Protein AF-M1I2N5-F1 (afdb_monomer)

Solvent-accessible surface area (backbone atoms only — not comparable to full-atom values): 7938 Å² total; per-residue (Å²): 104,72,66,59,56,51,44,43,47,52,29,46,52,49,28,47,51,41,26,49,51,34,61,78,55,46,46,61,54,45,51,52,38,50,51,53,49,51,51,55,50,51,60,46,66,71,42,84,50,67,74,59,27,55,54,50,44,65,69,42,43,66,59,48,51,49,41,52,48,50,43,51,50,52,54,49,48,53,52,48,50,50,52,52,46,50,53,52,50,51,52,49,50,70,75,70,44,80,68,66,53,43,69,45,98,60,85,48,101,79,37,47,75,57,93,88,37,29,24,29,49,46,65,58,54,36,55,53,40,34,58,73,33,40,66,65,37,64,65,67,85,76,87,127

Mean predicted aligned error: 6.95 Å

Radius of gyration: 23.07 Å; Cα contacts (8 Å, |Δi|>4): 128; chains: 1; bounding box: 49×26×64 Å

Nearest PDB structures (foldseek):
  4s0f-assembly1_A  TM=5.162E-01  e=7.042E-01  Acetivibrio thermocellus ATCC 27405
  7zdl-assembly1_D  TM=3.553E-01  e=4.363E+00  Escherichia coli K-12

pLDDT: mean 86.85, std 8.24, range [39.12, 95.19]

Sequence (144 aa):
MITIFYIIGISFVLNMIVYLAYRFYLQSRMKSTIEYIKKYEQRISSISSPKRRSKAMKSVSKELNVYESKLRGYMFLQSMLMMATYIVGLFLILYLIVPPYVYFPYESPLTAAVGGKPAISTLIVYIVSFLVFTPLSLRRPKLI

Foldseek 3Di:
DVLLVVLLVLLQVLLVVLLVCCVPPLVVLLVVLVVVLVVLVVVLVPDPDPVVSVVSCVVCVVVNVVSVVSNVVSLVVLVVSLVVSLVVSLVCLVPPDPPQKDFDPDDDPQFDQDVNTTIHGSNVSNVVSNVVSNCSNNPDPPPD

Organism: NCBI:txid1028566

Structure (mmCIF, N/CA/C/O backbone):
data_AF-M1I2N5-F1
#
_entry.id   AF-M1I2N5-F1
#
loop_
_atom_site.group_PDB
_atom_site.id
_atom_site.type_symbol
_atom_site.label_atom_id
_atom_site.label_alt_id
_atom_site.label_comp_id
_atom_site.label_asym_id
_atom_site.label_entity_id
_atom_site.label_seq_id
_atom_site.pdbx_PDB_ins_code
_atom_site.Cartn_x
_atom_site.Cartn_y
_atom_site.Cartn_z
_atom_site.occupancy
_atom_site.B_iso_or_equiv
_atom_site.auth_seq_id
_atom_site.auth_comp_id
_atom_site.auth_asym_id
_atom_site.auth_atom_id
_atom_site.pdbx_PDB_model_num
ATOM 1 N N . MET A 1 1 ? 12.215 2.961 -24.872 1.00 59.94 1 MET A N 1
ATOM 2 C CA . MET A 1 1 ? 10.947 3.597 -24.442 1.00 59.94 1 MET A CA 1
ATOM 3 C C . MET A 1 1 ? 9.924 2.589 -23.931 1.00 59.94 1 MET A C 1
ATOM 5 O O . MET A 1 1 ? 9.418 2.809 -22.842 1.00 59.94 1 MET A O 1
ATOM 9 N N . ILE A 1 2 ? 9.652 1.479 -24.634 1.00 78.25 2 ILE A N 1
ATOM 10 C CA . ILE A 1 2 ? 8.642 0.476 -24.219 1.00 78.25 2 ILE A CA 1
ATOM 11 C C . ILE A 1 2 ? 8.903 -0.070 -22.795 1.00 78.25 2 ILE A C 1
ATOM 13 O O . ILE A 1 2 ? 7.975 -0.220 -22.009 1.00 78.25 2 ILE A O 1
ATOM 17 N N . THR A 1 3 ? 10.171 -0.244 -22.406 1.00 83.12 3 THR A N 1
ATOM 18 C CA . THR A 1 3 ? 10.577 -0.707 -21.067 1.00 83.12 3 THR A CA 1
ATOM 19 C C . THR A 1 3 ? 10.050 0.151 -19.914 1.00 83.12 3 THR A C 1
ATOM 21 O O . THR A 1 3 ? 9.631 -0.403 -18.906 1.00 83.12 3 THR A O 1
ATOM 24 N N . ILE A 1 4 ? 9.997 1.484 -20.054 1.00 85.44 4 ILE A N 1
ATOM 25 C CA . ILE A 1 4 ? 9.436 2.363 -19.009 1.00 85.44 4 ILE A CA 1
ATOM 26 C C . ILE A 1 4 ? 7.962 2.028 -18.767 1.00 85.44 4 ILE A C 1
ATOM 28 O O . ILE A 1 4 ? 7.540 1.919 -17.618 1.00 85.44 4 ILE A O 1
ATOM 32 N N . PHE A 1 5 ? 7.189 1.808 -19.833 1.00 88.62 5 PHE A N 1
ATOM 33 C CA . PHE A 1 5 ? 5.777 1.456 -19.712 1.00 88.62 5 PHE A CA 1
ATOM 34 C C . PHE A 1 5 ? 5.573 0.089 -19.054 1.00 88.62 5 PHE A C 1
ATOM 36 O O . PHE A 1 5 ? 4.637 -0.054 -18.272 1.00 88.62 5 PHE A O 1
ATOM 43 N N . TYR A 1 6 ? 6.465 -0.881 -19.282 1.00 89.56 6 TYR A N 1
ATOM 44 C CA . TYR A 1 6 ? 6.423 -2.153 -18.552 1.00 89.56 6 TYR A CA 1
ATOM 45 C C . TYR A 1 6 ? 6.656 -1.968 -17.052 1.00 89.56 6 TYR A C 1
ATOM 47 O O . TYR A 1 6 ? 5.897 -2.513 -16.255 1.00 89.56 6 TYR A O 1
ATOM 55 N N . ILE A 1 7 ? 7.646 -1.161 -16.658 1.00 90.69 7 ILE A N 1
ATOM 56 C CA . ILE A 1 7 ? 7.927 -0.877 -15.240 1.00 90.69 7 ILE A CA 1
ATOM 57 C C . ILE A 1 7 ? 6.719 -0.208 -14.579 1.00 90.69 7 ILE A C 1
ATOM 59 O O . ILE A 1 7 ? 6.261 -0.647 -13.525 1.00 90.69 7 ILE A O 1
ATOM 63 N N . ILE A 1 8 ? 6.164 0.819 -15.229 1.00 91.94 8 ILE A N 1
ATOM 64 C CA . ILE A 1 8 ? 4.967 1.525 -14.757 1.00 91.94 8 ILE A CA 1
ATOM 65 C C . ILE A 1 8 ? 3.781 0.558 -14.649 1.00 91.94 8 ILE A C 1
ATOM 67 O O . ILE A 1 8 ? 3.066 0.578 -13.648 1.00 91.94 8 ILE A O 1
ATOM 71 N N . GLY A 1 9 ? 3.591 -0.308 -15.647 1.00 92.44 9 GLY A N 1
ATOM 72 C CA . GLY A 1 9 ? 2.534 -1.316 -15.666 1.00 92.44 9 GLY A CA 1
ATOM 73 C C . GLY A 1 9 ? 2.657 -2.323 -14.523 1.00 92.44 9 GLY A C 1
ATOM 74 O O . GLY A 1 9 ? 1.672 -2.575 -13.833 1.00 92.44 9 GLY A O 1
ATOM 75 N N . ILE A 1 10 ? 3.860 -2.843 -14.261 1.00 92.00 10 ILE A N 1
ATOM 76 C CA . ILE A 1 10 ? 4.127 -3.744 -13.129 1.00 92.00 10 ILE A CA 1
ATOM 77 C C . ILE A 1 10 ? 3.793 -3.044 -11.808 1.00 92.00 10 ILE A C 1
ATOM 79 O O . ILE A 1 10 ? 3.038 -3.586 -10.998 1.00 92.00 10 ILE A O 1
ATOM 83 N N . SER A 1 11 ? 4.288 -1.819 -11.610 1.00 93.75 11 SER A N 1
ATOM 84 C CA . SER A 1 11 ? 4.000 -1.022 -10.412 1.00 93.75 11 SER A CA 1
ATOM 85 C C . SER A 1 11 ? 2.501 -0.791 -10.217 1.00 93.75 11 SER A C 1
ATOM 87 O O . SER A 1 11 ? 1.998 -0.936 -9.100 1.00 93.75 11 SER A O 1
ATOM 89 N N . PHE A 1 12 ? 1.774 -0.472 -11.292 1.00 94.31 12 PHE A N 1
ATOM 90 C CA . PHE A 1 12 ? 0.323 -0.305 -11.260 1.00 94.31 12 PHE A CA 1
ATOM 91 C C . PHE A 1 12 ? -0.390 -1.603 -10.868 1.00 94.31 12 PHE A C 1
ATOM 93 O O . PHE A 1 12 ? -1.208 -1.592 -9.950 1.00 94.31 12 PHE A O 1
ATOM 100 N N . VAL A 1 13 ? -0.067 -2.724 -11.519 1.00 94.50 13 VAL A N 1
ATOM 101 C CA . VAL A 1 13 ? -0.713 -4.021 -11.265 1.00 94.50 13 VAL A CA 1
ATOM 102 C C . VAL A 1 13 ? -0.474 -4.488 -9.830 1.00 94.50 13 VAL A C 1
ATOM 104 O O . VAL A 1 13 ? -1.419 -4.910 -9.166 1.00 94.50 13 VAL A O 1
ATOM 107 N N . LEU A 1 14 ? 0.750 -4.364 -9.313 1.00 93.88 14 LEU A N 1
ATOM 108 C CA . LEU A 1 14 ? 1.066 -4.746 -7.932 1.00 93.88 14 LEU A CA 1
ATOM 109 C C . LEU A 1 14 ? 0.280 -3.910 -6.917 1.00 93.88 14 LEU A C 1
ATOM 111 O O . LEU A 1 14 ? -0.332 -4.463 -6.002 1.00 93.88 14 LEU A O 1
ATOM 115 N N . ASN A 1 15 ? 0.220 -2.591 -7.114 1.00 93.25 15 ASN A N 1
ATOM 116 C CA . ASN A 1 15 ? -0.596 -1.715 -6.273 1.00 93.25 15 ASN A CA 1
ATOM 117 C C . ASN A 1 15 ? -2.095 -2.036 -6.401 1.00 93.25 15 ASN A C 1
ATOM 119 O O . ASN A 1 15 ? -2.823 -2.065 -5.408 1.00 93.25 15 ASN A O 1
ATOM 123 N N . MET A 1 16 ? -2.565 -2.358 -7.607 1.00 92.75 16 MET A N 1
ATOM 124 C CA . MET A 1 16 ? -3.945 -2.779 -7.832 1.00 92.75 16 MET A CA 1
ATOM 125 C C . MET A 1 16 ? -4.275 -4.063 -7.065 1.00 92.75 16 MET A C 1
ATOM 127 O O . MET A 1 16 ? -5.326 -4.126 -6.432 1.00 92.75 16 MET A O 1
ATOM 131 N N . ILE A 1 17 ? -3.384 -5.056 -7.044 1.00 92.50 17 ILE A N 1
ATOM 132 C CA . ILE A 1 17 ? -3.574 -6.291 -6.266 1.00 92.50 17 ILE A CA 1
ATOM 133 C C . ILE A 1 17 ? -3.738 -5.971 -4.776 1.00 92.50 17 ILE A C 1
ATOM 135 O O . ILE A 1 17 ? -4.674 -6.465 -4.142 1.00 92.50 17 ILE A O 1
ATOM 139 N N . VAL A 1 18 ? -2.889 -5.101 -4.219 1.00 93.19 18 VAL A N 1
ATOM 140 C CA . VAL A 1 18 ? -3.021 -4.690 -2.812 1.00 93.19 18 VAL A CA 1
ATOM 141 C C . VAL A 1 18 ? -4.326 -3.936 -2.573 1.00 93.19 18 VAL A C 1
ATOM 143 O O . VAL A 1 18 ? -5.012 -4.187 -1.580 1.00 93.19 18 VAL A O 1
ATOM 146 N N . TYR A 1 19 ? -4.719 -3.055 -3.492 1.00 92.25 19 TYR A N 1
ATOM 147 C CA . TYR A 1 19 ? -6.004 -2.367 -3.420 1.00 92.25 19 TYR A CA 1
ATOM 148 C C . TYR A 1 19 ? -7.190 -3.343 -3.428 1.00 92.25 19 TYR A C 1
ATOM 150 O O . TYR A 1 19 ? -8.130 -3.166 -2.650 1.00 92.25 19 TYR A O 1
ATOM 158 N N . LEU A 1 20 ? -7.161 -4.388 -4.259 1.00 91.69 20 LEU A N 1
ATOM 159 C CA . LEU A 1 20 ? -8.210 -5.411 -4.284 1.00 91.69 20 LEU A CA 1
ATOM 160 C C . LEU A 1 20 ? -8.245 -6.203 -2.971 1.00 91.69 20 LEU A C 1
ATOM 162 O O . LEU A 1 20 ? -9.325 -6.384 -2.404 1.00 91.69 20 LEU A O 1
ATOM 166 N N . ALA A 1 21 ? -7.084 -6.596 -2.437 1.00 90.19 21 ALA A N 1
ATOM 167 C CA . ALA A 1 21 ? -6.991 -7.238 -1.125 1.00 90.19 21 ALA A CA 1
ATOM 168 C C . ALA A 1 21 ? -7.571 -6.340 -0.018 1.00 90.19 21 ALA A C 1
ATOM 170 O O . ALA A 1 21 ? -8.341 -6.796 0.834 1.00 90.19 21 ALA A O 1
ATOM 171 N N . TYR A 1 22 ? -7.282 -5.038 -0.069 1.00 91.00 22 TYR A N 1
ATOM 172 C CA . TYR A 1 22 ? -7.901 -4.068 0.822 1.00 91.00 22 TYR A CA 1
ATOM 173 C C . TYR A 1 22 ? -9.424 -4.032 0.651 1.00 91.00 22 TYR A C 1
ATOM 175 O O . TYR A 1 22 ? -10.152 -4.190 1.631 1.00 91.00 22 TYR A O 1
ATOM 183 N N . ARG A 1 23 ? -9.918 -3.857 -0.578 1.00 89.44 23 ARG A N 1
ATOM 184 C CA . ARG A 1 23 ? -11.344 -3.659 -0.871 1.00 89.44 23 ARG A CA 1
ATOM 185 C C . ARG A 1 23 ? -12.199 -4.858 -0.471 1.00 89.44 23 ARG A C 1
ATOM 187 O O . ARG A 1 23 ? -13.264 -4.671 0.114 1.00 89.44 23 ARG A O 1
ATOM 194 N N . PHE A 1 24 ? -11.747 -6.070 -0.776 1.00 90.81 24 PHE A N 1
ATOM 195 C CA . PHE A 1 24 ? -12.545 -7.274 -0.547 1.00 90.81 24 PHE A CA 1
ATOM 196 C C . PHE A 1 24 ? -12.414 -7.836 0.869 1.00 90.81 24 PHE A C 1
ATOM 198 O O . PHE A 1 24 ? -13.368 -8.425 1.370 1.00 90.81 24 PHE A O 1
ATOM 205 N N . TYR A 1 25 ? -11.274 -7.636 1.539 1.00 89.94 25 TYR A N 1
ATOM 206 C CA . TYR A 1 25 ? -11.021 -8.254 2.843 1.00 89.94 25 TYR A CA 1
ATOM 207 C C . TYR A 1 25 ? -10.901 -7.242 3.988 1.00 89.94 25 TYR A C 1
ATOM 209 O O . TYR A 1 25 ? -11.622 -7.336 4.986 1.00 89.94 25 TYR A O 1
ATOM 217 N N . LEU A 1 26 ? -10.007 -6.259 3.866 1.00 89.81 26 LEU A N 1
ATOM 218 C CA . LEU A 1 26 ? -9.682 -5.353 4.975 1.00 89.81 26 LEU A CA 1
ATOM 219 C C . LEU A 1 26 ? -10.750 -4.282 5.196 1.00 89.81 26 LEU A C 1
ATOM 221 O O . LEU A 1 26 ? -11.087 -3.984 6.340 1.00 89.81 26 LEU A O 1
ATOM 225 N N . GLN A 1 27 ? -11.313 -3.724 4.125 1.00 90.25 27 GLN A N 1
ATOM 226 C CA . GLN A 1 27 ? -12.197 -2.563 4.185 1.00 90.25 27 GLN A CA 1
ATOM 227 C C . GLN A 1 27 ? -13.418 -2.813 5.079 1.00 90.25 27 GLN A C 1
ATOM 229 O O . GLN A 1 27 ? -13.699 -2.012 5.972 1.00 90.25 27 GLN A O 1
ATOM 234 N N . SER A 1 28 ? -14.122 -3.929 4.868 1.00 88.88 28 SER A N 1
ATOM 235 C CA . SER A 1 28 ? -15.309 -4.288 5.658 1.00 88.88 28 SER A CA 1
ATOM 236 C C . SER A 1 28 ? -14.963 -4.485 7.140 1.00 88.88 28 SER A C 1
ATOM 238 O O . SER A 1 28 ? -15.605 -3.915 8.025 1.00 88.88 28 SER A O 1
ATOM 240 N N . ARG A 1 29 ? -13.871 -5.208 7.420 1.00 90.50 29 ARG A N 1
ATOM 241 C CA . ARG A 1 29 ? -13.421 -5.516 8.786 1.00 90.50 29 ARG A CA 1
ATOM 242 C C . ARG A 1 29 ? -12.961 -4.276 9.546 1.00 90.50 29 ARG A C 1
ATOM 244 O O . ARG A 1 29 ? -13.328 -4.094 10.707 1.00 90.50 29 ARG A O 1
ATOM 251 N N . MET A 1 30 ? -12.193 -3.406 8.892 1.00 91.00 30 MET A N 1
ATOM 252 C CA . MET A 1 30 ? -11.751 -2.137 9.469 1.00 91.00 30 MET A CA 1
ATOM 253 C C . MET A 1 30 ? -12.941 -1.220 9.740 1.00 91.00 30 MET A C 1
ATOM 255 O O . MET A 1 30 ? -13.041 -0.688 10.840 1.00 91.00 30 MET A O 1
ATOM 259 N N . LYS A 1 31 ? -13.872 -1.084 8.784 1.00 91.00 31 LYS A N 1
ATOM 260 C CA . LYS A 1 31 ? -15.071 -0.251 8.953 1.00 91.00 31 LYS A CA 1
ATOM 261 C C . LYS A 1 31 ? -15.924 -0.723 10.130 1.00 91.00 31 LYS A C 1
ATOM 263 O O . LYS A 1 31 ? -16.280 0.091 10.973 1.00 91.00 31 LYS A O 1
ATOM 268 N N . SER A 1 32 ? -16.188 -2.027 10.222 1.00 90.19 32 SER A N 1
ATOM 269 C CA . SER A 1 32 ? -16.937 -2.606 11.342 1.00 90.19 32 SER A CA 1
ATOM 270 C C . SER A 1 32 ? -16.231 -2.357 12.682 1.00 90.19 32 SER A C 1
ATOM 272 O O . SER A 1 32 ? -16.854 -1.895 13.633 1.00 90.19 32 SER A O 1
ATOM 274 N N . THR A 1 33 ? -14.912 -2.565 12.742 1.00 90.25 33 THR A N 1
ATOM 275 C CA . THR A 1 33 ? -14.114 -2.330 13.960 1.00 90.25 33 THR A CA 1
ATOM 276 C C . THR A 1 33 ? -14.154 -0.861 14.394 1.00 90.25 33 THR A C 1
ATOM 278 O O . THR A 1 33 ? -14.348 -0.576 15.573 1.00 90.25 33 THR A O 1
ATOM 281 N N . ILE A 1 34 ? -14.029 0.070 13.445 1.00 90.75 34 ILE A N 1
ATOM 282 C CA . ILE A 1 34 ? -14.142 1.516 13.687 1.00 90.75 34 ILE A CA 1
ATOM 283 C C . ILE A 1 34 ? -15.535 1.874 14.212 1.00 90.75 34 ILE A C 1
ATOM 285 O O . ILE A 1 34 ? -15.657 2.673 15.137 1.00 90.75 34 ILE A O 1
ATOM 289 N N . GLU A 1 35 ? -16.590 1.281 13.656 1.00 91.94 35 GLU A N 1
ATOM 290 C CA . GLU A 1 35 ? -17.958 1.544 14.099 1.00 91.94 35 GLU A CA 1
ATOM 291 C C . GLU A 1 35 ? -18.195 1.073 15.541 1.00 91.94 35 GLU A C 1
ATOM 293 O O . GLU A 1 35 ? -18.828 1.787 16.321 1.00 91.94 35 GLU A O 1
ATOM 298 N N . TYR A 1 36 ? -17.642 -0.082 15.931 1.00 89.88 36 TYR A N 1
ATOM 299 C CA . TYR A 1 36 ? -17.677 -0.529 17.326 1.00 89.88 36 TYR A CA 1
ATOM 300 C C . TYR A 1 36 ? -16.952 0.451 18.250 1.00 89.88 36 TYR A C 1
ATOM 302 O O . TYR A 1 36 ? -17.532 0.864 19.253 1.00 89.88 36 TYR A O 1
ATOM 310 N N . ILE A 1 37 ? -15.737 0.878 17.890 1.00 89.38 37 ILE A N 1
ATOM 311 C CA . ILE A 1 37 ? -14.974 1.882 18.651 1.00 89.38 37 ILE A CA 1
ATOM 312 C C . ILE A 1 37 ? -15.811 3.159 18.831 1.00 89.38 37 ILE A C 1
ATOM 314 O O . ILE A 1 37 ? -16.027 3.593 19.962 1.00 89.38 37 ILE A O 1
ATOM 318 N N . LYS A 1 38 ? -16.392 3.687 17.744 1.0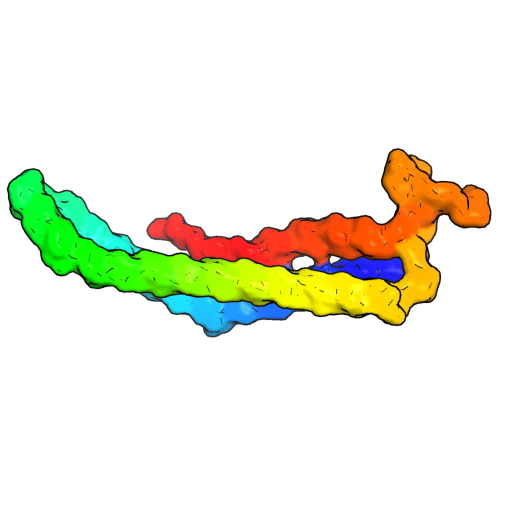0 89.00 38 LYS A N 1
ATOM 319 C CA . LYS A 1 38 ? -17.240 4.893 17.763 1.00 89.00 38 LYS A CA 1
ATOM 320 C C . LYS A 1 38 ? -18.462 4.729 18.676 1.00 89.00 38 LYS A C 1
ATOM 322 O O . LYS A 1 38 ? -18.785 5.645 19.429 1.00 89.00 38 LYS A O 1
ATOM 327 N N . LYS A 1 39 ? -19.122 3.562 18.669 1.00 89.69 39 LYS A N 1
ATOM 328 C CA . LYS A 1 39 ? -20.264 3.265 19.561 1.00 89.69 39 LYS A CA 1
ATOM 329 C C . LYS A 1 39 ? -19.862 3.281 21.037 1.00 89.69 39 LYS A C 1
ATOM 331 O O . LYS A 1 39 ? -20.584 3.846 21.861 1.00 89.69 39 LYS A O 1
ATOM 336 N N . TYR A 1 40 ? -18.717 2.693 21.382 1.00 87.06 40 TYR A N 1
ATOM 337 C CA . TYR A 1 40 ? -18.215 2.715 22.758 1.00 87.06 40 TYR A CA 1
ATOM 338 C C . TYR A 1 40 ? -17.821 4.128 23.202 1.00 87.06 40 TYR A C 1
ATOM 340 O O . TYR A 1 40 ? -18.193 4.540 24.303 1.00 87.06 40 TYR A O 1
ATOM 348 N N . GLU A 1 41 ? -17.151 4.896 22.342 1.00 86.31 41 GLU A N 1
ATOM 349 C CA . GLU A 1 41 ? -16.802 6.294 22.620 1.00 86.31 41 GLU A CA 1
ATOM 350 C C . GLU A 1 41 ? -18.041 7.174 22.824 1.00 86.31 41 GLU A C 1
ATOM 352 O O . GLU A 1 41 ? -18.103 7.915 23.806 1.00 86.31 41 GLU A O 1
ATOM 357 N N . GLN A 1 42 ? -19.056 7.048 21.962 1.00 87.94 42 GLN A N 1
ATOM 358 C CA . GLN A 1 42 ? -20.326 7.773 22.088 1.00 87.94 42 GLN A CA 1
ATOM 359 C C . GLN A 1 42 ? -21.066 7.426 23.384 1.00 87.94 42 GLN A C 1
ATOM 361 O O . GLN A 1 42 ? -21.585 8.304 24.077 1.00 87.94 42 GLN A O 1
ATOM 366 N N . ARG A 1 43 ? -21.086 6.144 23.766 1.00 85.88 43 ARG A N 1
ATOM 367 C CA . ARG A 1 43 ? -21.692 5.719 25.032 1.00 85.88 43 ARG A CA 1
ATOM 368 C C . ARG A 1 43 ? -20.973 6.342 26.226 1.00 85.88 43 ARG A C 1
ATOM 370 O O . ARG A 1 43 ? -21.633 6.796 27.154 1.00 85.88 43 ARG A O 1
ATOM 377 N N . ILE A 1 44 ? -19.643 6.408 26.201 1.00 86.19 44 ILE A N 1
ATOM 378 C CA . ILE A 1 44 ? -18.855 7.032 27.273 1.00 86.19 44 ILE A CA 1
ATOM 379 C C . ILE A 1 44 ? -19.061 8.554 27.296 1.00 86.19 44 ILE A C 1
ATOM 381 O O . ILE A 1 44 ? -19.176 9.130 28.380 1.00 86.19 44 ILE A O 1
ATOM 385 N N . SER A 1 45 ? -19.116 9.213 26.136 1.00 84.31 45 SER A N 1
ATOM 386 C CA . SER A 1 45 ? -19.266 10.671 26.043 1.00 84.31 45 SER A CA 1
ATOM 387 C C . SER A 1 45 ? -20.660 11.167 26.438 1.00 84.31 45 SER A C 1
ATOM 389 O O . SER A 1 45 ? -20.766 12.257 26.994 1.00 84.31 45 SER A O 1
ATOM 391 N N . SER A 1 46 ? -21.705 10.353 26.254 1.00 87.25 46 SER A N 1
ATOM 392 C CA . SER A 1 46 ? -23.075 10.661 26.701 1.00 87.25 46 SER A CA 1
ATOM 393 C C . SER A 1 46 ? -23.251 10.727 28.229 1.00 87.25 46 SER A C 1
ATOM 395 O O . SER A 1 46 ? -24.268 11.215 28.724 1.00 87.25 46 SER A O 1
ATOM 397 N N . ILE A 1 47 ? -22.272 10.256 29.010 1.00 86.50 47 ILE A N 1
ATOM 398 C CA . ILE A 1 47 ? -22.343 10.261 30.474 1.00 86.50 47 ILE A CA 1
ATOM 399 C C . ILE A 1 47 ? -21.910 11.636 30.998 1.00 86.50 47 ILE A C 1
ATOM 401 O O . ILE A 1 47 ? -20.719 11.933 31.084 1.00 86.50 47 ILE A O 1
ATOM 405 N N . SER A 1 48 ? -22.887 12.442 31.424 1.00 79.31 48 SER A N 1
ATOM 406 C CA . SER A 1 48 ? -22.670 13.785 31.993 1.00 79.31 48 SER A CA 1
ATOM 407 C C . SER A 1 48 ? -21.796 13.777 33.260 1.00 79.31 48 SER A C 1
ATOM 409 O O . SER A 1 48 ? -20.934 14.635 33.430 1.00 79.31 48 SER A O 1
ATOM 411 N N . SER A 1 49 ? -21.964 12.788 34.150 1.00 87.69 49 SER A N 1
ATOM 412 C CA . SER A 1 49 ? -21.225 12.741 35.419 1.00 87.69 49 SER A CA 1
ATOM 413 C C . SER A 1 49 ? -19.774 12.264 35.226 1.00 87.69 49 SER A C 1
ATOM 415 O O . SER A 1 49 ? -19.571 11.101 34.855 1.00 87.69 49 SER A O 1
ATOM 417 N N . PRO A 1 50 ? -18.752 13.067 35.591 1.00 83.62 50 PRO A N 1
ATOM 418 C CA . PRO A 1 50 ? -17.340 12.704 35.422 1.00 83.62 50 PRO A CA 1
ATOM 419 C C . PRO A 1 50 ? -16.952 11.424 36.175 1.00 83.62 50 PRO A C 1
ATOM 421 O O . PRO A 1 50 ? -16.221 10.574 35.664 1.00 83.62 50 PRO A O 1
ATOM 424 N N . LYS A 1 51 ? -17.502 11.241 37.383 1.00 85.31 51 LYS A N 1
ATOM 425 C CA . LYS A 1 51 ? -17.245 10.071 38.236 1.00 85.31 51 LYS A CA 1
ATOM 426 C C . LYS A 1 51 ? -17.843 8.790 37.645 1.00 85.31 51 LYS A C 1
ATOM 428 O O . LYS A 1 51 ? -17.213 7.735 37.693 1.00 85.31 51 LYS A O 1
ATOM 433 N N . ARG A 1 52 ? -19.045 8.870 37.057 1.00 82.38 52 ARG A N 1
ATOM 434 C CA . ARG A 1 52 ? -19.675 7.730 36.360 1.00 82.38 52 ARG A CA 1
ATOM 435 C C . ARG A 1 52 ? -18.971 7.429 35.038 1.00 82.38 52 ARG A C 1
ATOM 437 O O . ARG A 1 52 ? -18.774 6.260 34.718 1.00 82.38 52 ARG A O 1
ATOM 444 N N . ARG A 1 53 ? -18.533 8.468 34.322 1.00 83.25 53 ARG A N 1
ATOM 445 C CA . ARG A 1 53 ? -17.782 8.352 33.069 1.00 83.25 53 ARG A CA 1
ATOM 446 C C . ARG A 1 53 ? -16.454 7.624 33.265 1.00 83.25 53 ARG A C 1
ATOM 448 O O . ARG A 1 53 ? -16.176 6.693 32.518 1.00 83.25 53 ARG A O 1
ATOM 455 N N . SER A 1 54 ? -15.671 7.966 34.293 1.00 82.94 54 SER A N 1
ATOM 456 C CA . SER A 1 54 ? -14.392 7.279 34.547 1.00 82.94 54 SER A CA 1
ATOM 457 C C . SER A 1 54 ? -14.583 5.804 34.921 1.00 82.94 54 SER A C 1
ATOM 459 O O . SER A 1 54 ? -13.823 4.947 34.470 1.00 82.94 54 SER A O 1
ATOM 461 N N . LYS A 1 55 ? -15.639 5.480 35.682 1.00 84.31 55 LYS A N 1
ATOM 462 C CA . LYS A 1 55 ? -15.987 4.095 36.030 1.00 84.31 55 LYS A CA 1
ATOM 463 C C . LYS A 1 55 ? -16.411 3.288 34.797 1.00 84.31 55 LYS A C 1
ATOM 465 O O . LYS A 1 55 ? -15.912 2.183 34.608 1.00 84.31 55 LYS A O 1
ATOM 470 N N . ALA A 1 56 ? -17.266 3.856 33.945 1.00 82.00 56 ALA A N 1
ATOM 471 C CA . ALA A 1 56 ? -17.692 3.234 32.689 1.00 82.00 56 ALA A CA 1
ATOM 472 C C . ALA A 1 56 ? -16.524 3.057 31.703 1.00 82.00 56 ALA A C 1
ATOM 474 O O . ALA A 1 56 ? -16.404 2.023 31.049 1.00 82.00 56 ALA A O 1
ATOM 475 N N . MET A 1 57 ? -15.614 4.032 31.640 1.00 83.88 57 MET A N 1
ATOM 476 C CA . MET A 1 57 ? -14.408 3.932 30.824 1.00 83.88 57 MET A CA 1
ATOM 477 C C . MET A 1 57 ? -13.499 2.802 31.309 1.00 83.88 57 MET A C 1
ATOM 479 O O . MET A 1 57 ? -13.016 2.036 30.487 1.00 83.88 57 MET A O 1
ATOM 483 N N . LYS A 1 58 ? -13.326 2.620 32.624 1.00 84.12 58 LYS A N 1
ATOM 484 C CA . LYS A 1 58 ? -12.561 1.486 33.172 1.00 84.12 58 LYS A CA 1
ATOM 485 C C . LYS A 1 58 ? -13.194 0.123 32.878 1.00 84.12 58 LYS A C 1
ATOM 487 O O . LYS A 1 58 ? -12.457 -0.834 32.683 1.00 84.12 58 LYS A O 1
ATOM 492 N N . SER A 1 59 ? -14.525 0.018 32.845 1.00 83.12 59 SER A N 1
ATOM 493 C CA . SER A 1 59 ? -15.189 -1.250 32.504 1.00 83.12 59 SER A CA 1
ATOM 494 C C . SER A 1 59 ? -15.109 -1.576 31.013 1.00 83.12 59 SER A C 1
ATOM 496 O O . SER A 1 59 ? -14.981 -2.738 30.648 1.00 83.12 59 SER A O 1
ATOM 498 N N . VAL A 1 60 ? -15.168 -0.554 30.155 1.00 85.25 60 VAL A N 1
ATOM 499 C CA . VAL A 1 60 ? -15.178 -0.707 28.691 1.00 85.25 60 VAL A CA 1
ATOM 500 C C . VAL A 1 60 ? -13.766 -0.699 28.093 1.00 85.25 60 VAL A C 1
ATOM 502 O O . VAL A 1 60 ? -13.567 -1.215 26.998 1.00 85.25 60 VAL A O 1
ATOM 505 N N . SER A 1 61 ? -12.763 -0.168 28.799 1.00 83.12 61 SER A N 1
ATOM 506 C CA . SER A 1 61 ? -11.395 -0.007 28.283 1.00 83.12 61 SER A CA 1
ATOM 507 C C . SER A 1 61 ? -10.794 -1.314 27.785 1.00 83.12 61 SER A C 1
ATOM 509 O O . SER A 1 61 ? -10.113 -1.320 26.766 1.00 83.12 61 SER A O 1
ATOM 511 N N . LYS A 1 62 ? -11.074 -2.437 28.457 1.00 84.69 62 LYS A N 1
ATOM 512 C CA . LYS A 1 62 ? -10.578 -3.749 28.035 1.00 84.69 62 LYS A CA 1
ATOM 513 C C . LYS A 1 62 ? -11.141 -4.149 26.669 1.00 84.69 62 LYS A C 1
ATOM 515 O O . LYS A 1 62 ? -10.384 -4.612 25.824 1.00 84.69 62 LYS A O 1
ATOM 520 N N . GLU A 1 63 ? -12.434 -3.935 26.435 1.00 86.25 63 GLU A N 1
ATOM 521 C CA . GLU A 1 63 ? -13.078 -4.217 25.144 1.00 86.25 63 GLU A CA 1
ATOM 522 C C . GLU A 1 63 ? -12.620 -3.233 24.063 1.00 86.25 63 GLU A C 1
ATOM 524 O O . GLU A 1 63 ? -12.259 -3.654 22.964 1.00 86.25 63 GLU A O 1
ATOM 529 N N . LEU A 1 64 ? -12.554 -1.939 24.389 1.00 87.31 64 LEU A N 1
ATOM 530 C CA . LEU A 1 64 ? -12.074 -0.897 23.480 1.00 87.31 64 LEU A CA 1
ATOM 531 C C . LEU A 1 64 ? -10.643 -1.191 23.005 1.00 87.31 64 LEU A C 1
ATOM 533 O O . LEU A 1 64 ? -10.385 -1.208 21.802 1.00 87.31 64 LEU A O 1
ATOM 537 N N . 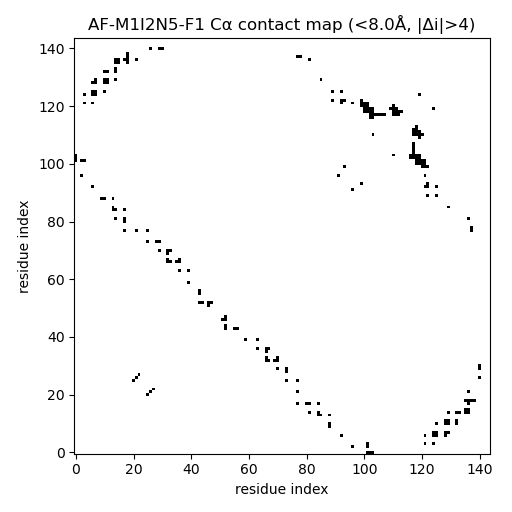ASN A 1 65 ? -9.748 -1.545 23.932 1.00 88.31 65 ASN A N 1
ATOM 538 C CA . ASN A 1 65 ? -8.368 -1.926 23.631 1.00 88.31 65 ASN A CA 1
ATOM 539 C C . ASN A 1 65 ? -8.288 -3.132 22.683 1.00 88.31 65 ASN A C 1
ATOM 541 O O . ASN A 1 65 ? -7.390 -3.191 21.841 1.00 88.31 65 ASN A O 1
ATOM 545 N N . VAL A 1 66 ? -9.215 -4.093 22.786 1.00 91.31 66 VAL A N 1
ATOM 546 C CA . VAL A 1 66 ? -9.279 -5.242 21.869 1.00 91.31 66 VAL A CA 1
ATOM 547 C C . VAL A 1 66 ? -9.654 -4.788 20.459 1.00 91.31 66 VAL A C 1
ATOM 549 O O . VAL A 1 66 ? -9.007 -5.213 19.500 1.00 91.31 66 VAL A O 1
ATOM 552 N N . TYR A 1 67 ? -10.659 -3.923 20.305 1.00 90.50 67 TYR A N 1
ATOM 553 C CA . TYR A 1 67 ? -11.047 -3.408 18.987 1.00 90.50 67 TYR A CA 1
ATOM 554 C C . TYR A 1 67 ? -9.969 -2.511 18.376 1.00 90.50 67 TYR A C 1
ATOM 556 O O . TYR A 1 67 ? -9.650 -2.664 17.197 1.00 90.50 67 TYR A O 1
ATOM 564 N N . GLU A 1 68 ? -9.336 -1.644 19.163 1.00 88.94 68 GLU A N 1
ATOM 565 C CA . GLU A 1 68 ? -8.194 -0.863 18.687 1.00 88.94 68 GLU A CA 1
ATOM 566 C C . GLU A 1 68 ? -7.027 -1.756 18.259 1.00 88.94 68 GLU A C 1
ATOM 568 O O . GLU A 1 68 ? -6.418 -1.525 17.215 1.00 88.94 68 GLU A O 1
ATOM 573 N N . SER A 1 69 ? -6.723 -2.801 19.035 1.00 91.94 69 SER A N 1
ATOM 574 C CA . SER A 1 69 ? -5.679 -3.767 18.688 1.00 91.94 69 SER A CA 1
ATOM 575 C C . SER A 1 69 ? -6.003 -4.497 17.383 1.00 91.94 69 SER A C 1
ATOM 577 O O . SER A 1 69 ? -5.142 -4.609 16.511 1.00 91.94 69 SER A O 1
ATOM 579 N N . LYS A 1 70 ? -7.265 -4.903 17.182 1.00 92.44 70 LYS A N 1
ATOM 580 C CA . LYS A 1 70 ? -7.733 -5.477 15.909 1.00 92.44 70 LYS A CA 1
ATOM 581 C C . LYS A 1 70 ? -7.558 -4.498 14.749 1.00 92.44 70 LYS A C 1
ATOM 583 O O . LYS A 1 70 ? -7.046 -4.889 13.703 1.00 92.44 70 LYS A O 1
ATOM 588 N N . LEU A 1 71 ? -7.937 -3.230 14.929 1.00 91.62 71 LEU A N 1
ATOM 589 C CA . LEU A 1 71 ? -7.774 -2.200 13.901 1.00 91.62 71 LEU A CA 1
ATOM 590 C C . LEU A 1 71 ? -6.296 -1.990 13.548 1.00 91.62 71 LEU A C 1
ATOM 592 O O . LEU A 1 71 ? -5.952 -1.960 12.366 1.00 91.62 71 LEU A O 1
ATOM 596 N N . ARG A 1 72 ? -5.418 -1.905 14.557 1.00 90.94 72 ARG A N 1
ATOM 597 C CA . ARG A 1 72 ? -3.960 -1.846 14.366 1.00 90.94 72 ARG A CA 1
ATOM 598 C C . ARG A 1 72 ? -3.443 -3.069 13.614 1.00 90.94 72 ARG A C 1
ATOM 600 O O . ARG A 1 72 ? -2.669 -2.903 12.678 1.00 90.94 72 ARG A O 1
ATOM 607 N N . GLY A 1 73 ? -3.922 -4.264 13.955 1.00 93.56 73 GLY A N 1
ATOM 608 C CA . GLY A 1 73 ? -3.589 -5.501 13.249 1.00 93.56 73 GLY A CA 1
ATOM 609 C C . GLY A 1 73 ? -3.966 -5.459 11.766 1.00 93.56 73 GLY A C 1
ATOM 610 O O . GLY A 1 73 ? -3.152 -5.814 10.919 1.00 93.56 73 GLY A O 1
ATOM 611 N N . TYR A 1 74 ? -5.157 -4.956 11.425 1.00 92.06 74 TYR A N 1
ATOM 612 C CA . TYR A 1 74 ? -5.563 -4.801 10.023 1.00 92.06 74 TYR A CA 1
ATOM 613 C C . TYR A 1 74 ? -4.720 -3.770 9.266 1.00 92.06 74 TYR A C 1
ATOM 615 O O . TYR A 1 74 ? -4.324 -4.032 8.131 1.00 92.06 74 TYR A O 1
ATOM 623 N N . MET A 1 75 ? -4.402 -2.629 9.888 1.00 89.94 75 MET A N 1
ATOM 624 C CA . MET A 1 75 ? -3.509 -1.631 9.284 1.00 89.94 75 MET A CA 1
ATOM 625 C C . MET A 1 75 ? -2.100 -2.191 9.072 1.00 89.94 75 MET A C 1
ATOM 627 O O . MET A 1 75 ? -1.497 -1.969 8.026 1.00 89.94 75 MET A O 1
ATOM 631 N N . PHE A 1 76 ? -1.585 -2.951 10.038 1.00 92.50 76 PHE A N 1
ATOM 632 C CA . PHE A 1 76 ? -0.287 -3.605 9.928 1.00 92.50 76 PHE A CA 1
ATOM 633 C C . PHE A 1 76 ? -0.263 -4.640 8.800 1.00 92.50 76 PHE A C 1
ATOM 635 O O . PHE A 1 76 ? 0.670 -4.648 8.001 1.00 92.50 76 PHE A O 1
ATOM 642 N N . LEU A 1 77 ? -1.316 -5.454 8.676 1.00 92.25 77 LEU A N 1
ATOM 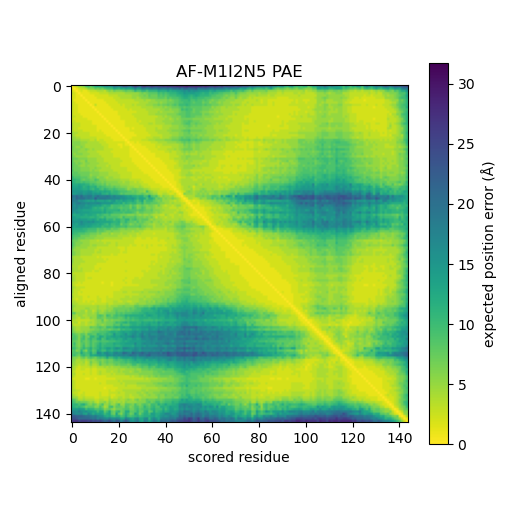643 C CA . LEU A 1 77 ? -1.449 -6.420 7.587 1.00 92.25 77 LEU A CA 1
ATOM 644 C C . LEU A 1 77 ? -1.464 -5.727 6.215 1.00 92.25 77 LEU A C 1
ATOM 646 O O . LEU A 1 77 ? -0.812 -6.199 5.288 1.00 92.25 77 LEU A O 1
ATOM 650 N N . GLN A 1 78 ? -2.150 -4.586 6.091 1.00 91.12 78 GLN A N 1
ATOM 651 C CA . GLN A 1 78 ? -2.134 -3.779 4.865 1.00 91.12 78 GLN A CA 1
ATOM 652 C C . GLN A 1 78 ? -0.719 -3.300 4.517 1.00 91.12 78 GLN A C 1
ATOM 654 O O . GLN A 1 78 ? -0.287 -3.431 3.372 1.00 91.12 78 GLN A O 1
ATOM 659 N N . SER A 1 79 ? 0.014 -2.781 5.504 1.00 91.31 79 SER A N 1
ATOM 660 C CA . SER A 1 79 ? 1.402 -2.344 5.325 1.00 91.31 79 SER A CA 1
ATOM 661 C C . SER A 1 79 ? 2.330 -3.503 4.957 1.00 91.31 79 SER A C 1
ATOM 663 O O . SER A 1 79 ? 3.191 -3.345 4.094 1.00 91.31 79 SER A O 1
ATOM 665 N N . MET A 1 80 ? 2.139 -4.684 5.551 1.00 94.06 80 MET A N 1
ATOM 666 C CA . MET A 1 80 ? 2.906 -5.878 5.191 1.00 94.06 80 MET A CA 1
ATOM 667 C C . MET A 1 80 ? 2.621 -6.348 3.766 1.00 94.06 80 MET A C 1
ATOM 669 O O . MET A 1 80 ? 3.562 -6.674 3.049 1.00 94.06 80 MET A O 1
ATOM 673 N N . LEU A 1 81 ? 1.360 -6.336 3.323 1.00 93.69 81 LEU A N 1
ATOM 674 C CA . LEU A 1 81 ? 1.008 -6.660 1.936 1.00 93.69 81 LEU A CA 1
ATOM 675 C C . LEU A 1 81 ? 1.654 -5.681 0.947 1.00 93.69 81 LEU A C 1
ATOM 677 O O . LEU A 1 81 ? 2.178 -6.102 -0.085 1.00 93.69 81 LEU A O 1
ATOM 681 N N . MET A 1 82 ? 1.676 -4.389 1.281 1.00 92.88 82 MET A N 1
ATOM 682 C CA . MET A 1 82 ? 2.391 -3.381 0.494 1.00 92.88 82 MET A CA 1
ATOM 683 C C . MET A 1 82 ? 3.890 -3.656 0.417 1.00 92.88 82 MET A C 1
ATOM 685 O O . MET A 1 82 ? 4.470 -3.629 -0.664 1.00 92.88 82 MET A O 1
ATOM 689 N N . MET A 1 83 ? 4.520 -3.956 1.551 1.00 94.44 83 MET A N 1
ATOM 690 C CA . MET A 1 83 ? 5.951 -4.245 1.589 1.00 94.44 83 MET A CA 1
ATOM 691 C C . MET A 1 83 ? 6.293 -5.517 0.805 1.00 94.44 83 MET A C 1
ATOM 693 O O . MET A 1 83 ? 7.232 -5.529 0.014 1.00 94.44 83 MET A O 1
ATOM 697 N N . ALA A 1 84 ? 5.506 -6.580 0.978 1.00 95.06 84 ALA A N 1
ATOM 698 C CA . ALA A 1 84 ? 5.703 -7.838 0.270 1.00 95.06 84 ALA A CA 1
ATOM 699 C C . ALA A 1 84 ? 5.579 -7.652 -1.250 1.00 95.06 84 ALA A C 1
ATOM 701 O O . ALA A 1 84 ? 6.449 -8.093 -1.998 1.00 95.06 84 ALA A O 1
ATOM 702 N N . THR A 1 85 ? 4.543 -6.947 -1.712 1.00 94.81 85 THR A N 1
ATOM 703 C CA . THR A 1 85 ? 4.365 -6.662 -3.146 1.00 94.81 85 THR A CA 1
ATOM 704 C C . THR A 1 85 ? 5.459 -5.759 -3.703 1.00 94.81 85 THR A C 1
ATOM 706 O O . THR A 1 85 ? 5.915 -5.996 -4.820 1.00 94.81 85 THR A O 1
ATOM 709 N N . TYR A 1 86 ? 5.947 -4.794 -2.920 1.00 94.50 86 TYR A N 1
ATOM 710 C CA . TYR A 1 86 ? 7.098 -3.978 -3.298 1.00 94.50 86 TYR A CA 1
ATOM 711 C C . TYR A 1 86 ? 8.362 -4.822 -3.513 1.00 94.50 86 TYR A C 1
ATOM 713 O O . TYR A 1 86 ? 9.027 -4.659 -4.537 1.00 94.50 86 TYR A O 1
ATOM 721 N N . ILE A 1 87 ? 8.677 -5.739 -2.589 1.00 95.19 87 ILE A N 1
ATOM 722 C CA . ILE A 1 87 ? 9.845 -6.631 -2.696 1.00 95.19 87 ILE A CA 1
ATOM 723 C C . ILE A 1 87 ? 9.712 -7.552 -3.913 1.00 95.19 87 ILE A C 1
ATOM 725 O O . ILE A 1 87 ? 10.666 -7.698 -4.676 1.00 95.19 87 ILE A O 1
ATOM 729 N N . VAL A 1 88 ? 8.527 -8.133 -4.130 1.00 95.00 88 VAL A N 1
ATOM 730 C CA . VAL A 1 88 ? 8.252 -8.975 -5.305 1.00 95.00 88 VAL A CA 1
ATOM 731 C C . VAL A 1 88 ? 8.462 -8.187 -6.596 1.00 95.00 88 VAL A C 1
ATOM 733 O O . VAL A 1 88 ? 9.140 -8.667 -7.500 1.00 95.00 88 VAL A O 1
ATOM 736 N N . GLY A 1 89 ? 7.940 -6.962 -6.683 1.00 93.31 89 GLY A N 1
ATOM 737 C CA . GLY A 1 89 ? 8.162 -6.121 -7.855 1.00 93.31 89 GLY A CA 1
ATOM 738 C C . GLY A 1 89 ? 9.633 -5.767 -8.051 1.00 93.31 89 GLY A C 1
ATOM 739 O O . GLY A 1 89 ? 10.126 -5.850 -9.169 1.00 93.31 89 GLY A O 1
ATOM 740 N N . LEU A 1 90 ? 10.370 -5.479 -6.978 1.00 92.94 90 LEU A N 1
ATOM 741 C CA . LEU A 1 90 ? 11.803 -5.189 -7.054 1.00 92.94 90 LEU A CA 1
ATOM 742 C C . LEU A 1 90 ? 12.577 -6.383 -7.633 1.00 92.94 90 LEU A C 1
ATOM 744 O O . LEU A 1 90 ? 13.403 -6.205 -8.528 1.00 92.94 90 LEU A O 1
ATOM 748 N N . PHE A 1 91 ? 12.251 -7.601 -7.189 1.00 93.19 91 PHE A N 1
ATOM 749 C CA . PHE A 1 91 ? 12.814 -8.832 -7.743 1.00 93.19 91 PHE A CA 1
ATOM 750 C C . PHE A 1 91 ? 12.500 -8.996 -9.239 1.00 93.19 91 PHE A C 1
ATOM 752 O O . PHE A 1 91 ? 13.403 -9.283 -10.025 1.00 93.19 91 PHE A O 1
ATOM 759 N N . LEU A 1 92 ? 11.249 -8.752 -9.652 1.00 91.81 92 LEU A N 1
ATOM 760 C CA . LEU A 1 92 ? 10.848 -8.821 -11.064 1.00 91.81 92 LEU A CA 1
ATOM 761 C C . LEU A 1 92 ? 11.642 -7.836 -11.931 1.00 91.81 92 LEU A C 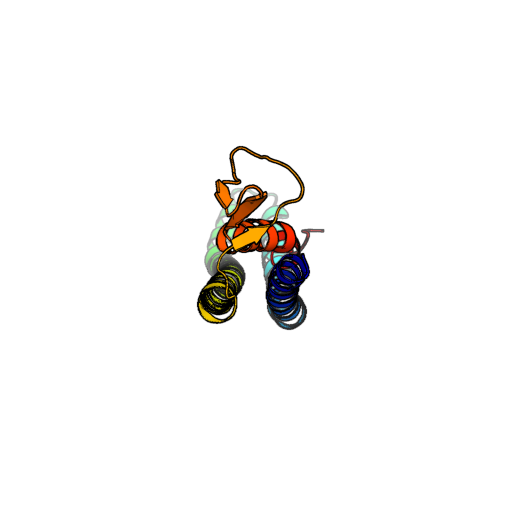1
ATOM 763 O O . LEU A 1 92 ? 12.115 -8.209 -13.001 1.00 91.81 92 LEU A O 1
ATOM 767 N N . ILE A 1 93 ? 11.819 -6.598 -11.466 1.00 90.75 93 ILE A N 1
ATOM 768 C CA . ILE A 1 93 ? 12.554 -5.566 -12.205 1.00 90.75 93 ILE A CA 1
ATOM 769 C C . ILE A 1 93 ? 14.031 -5.933 -12.348 1.00 90.75 93 ILE A C 1
ATOM 771 O O . ILE A 1 93 ? 14.572 -5.829 -13.445 1.00 90.75 93 ILE A O 1
ATOM 775 N N . LEU A 1 94 ? 14.670 -6.388 -11.267 1.00 88.75 94 LEU A N 1
ATOM 776 C CA . LEU A 1 94 ? 16.089 -6.746 -11.283 1.00 88.75 94 LEU A CA 1
ATOM 777 C C . LEU A 1 94 ? 16.398 -7.942 -12.185 1.00 88.75 94 LEU A C 1
ATOM 779 O O . LEU A 1 94 ? 17.451 -7.963 -12.816 1.00 88.75 94 LEU A O 1
ATOM 783 N N . TYR A 1 95 ? 15.515 -8.941 -12.216 1.00 88.19 95 TYR A N 1
ATOM 784 C CA . TYR A 1 95 ? 15.797 -10.201 -12.901 1.00 88.19 95 TYR A CA 1
ATOM 785 C C . TYR A 1 95 ? 15.302 -10.230 -14.352 1.00 88.19 95 TYR A C 1
ATOM 787 O O . TYR A 1 95 ? 15.933 -10.852 -15.202 1.00 88.19 95 TYR A O 1
ATOM 795 N N . LEU A 1 96 ? 14.178 -9.570 -14.652 1.00 85.69 96 LEU A N 1
ATOM 796 C CA . LEU A 1 96 ? 13.528 -9.676 -15.964 1.00 85.69 96 LEU A CA 1
ATOM 797 C C . LEU A 1 96 ? 13.844 -8.510 -16.906 1.00 85.69 96 LEU A C 1
ATOM 799 O O . LEU A 1 96 ? 13.645 -8.647 -18.113 1.00 85.69 96 LEU A O 1
ATOM 803 N N . ILE A 1 97 ? 14.310 -7.365 -16.396 1.00 85.44 97 ILE A N 1
ATOM 804 C CA . ILE A 1 97 ? 14.557 -6.186 -17.233 1.00 85.44 97 ILE A CA 1
ATOM 805 C C . ILE A 1 97 ? 16.041 -6.061 -17.561 1.00 85.44 97 ILE A C 1
ATOM 807 O O . ILE A 1 97 ? 16.847 -5.570 -16.773 1.00 85.44 97 ILE A O 1
ATOM 811 N N . VAL A 1 98 ? 16.375 -6.458 -18.789 1.00 83.25 98 VAL A N 1
ATOM 812 C CA . VAL A 1 98 ? 17.701 -6.292 -19.387 1.00 83.25 98 VAL A CA 1
ATOM 813 C C . VAL A 1 98 ? 17.552 -5.492 -20.688 1.00 83.25 98 VAL A C 1
ATOM 815 O O . VAL A 1 98 ? 16.722 -5.858 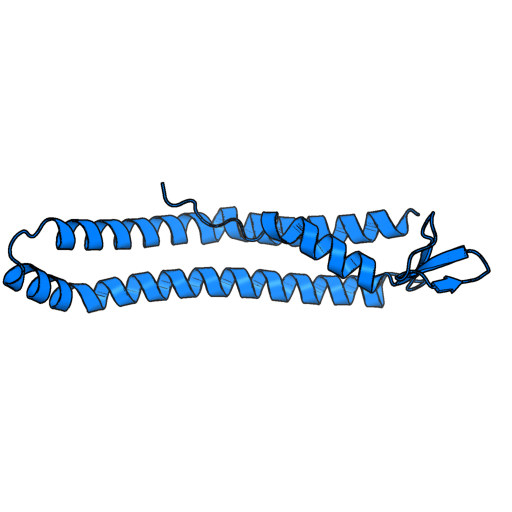-21.523 1.00 83.25 98 VAL A O 1
ATOM 818 N N . PRO A 1 99 ? 18.325 -4.412 -20.902 1.00 84.25 99 PRO A N 1
ATOM 819 C CA . PRO A 1 99 ? 19.357 -3.858 -20.020 1.00 84.25 99 PRO A CA 1
ATOM 820 C C . PRO A 1 99 ? 18.786 -3.148 -18.770 1.00 84.25 99 PRO A C 1
ATOM 822 O O . PRO A 1 99 ? 17.652 -2.671 -18.805 1.00 84.25 99 PRO A O 1
ATOM 825 N N . PRO A 1 100 ? 19.571 -3.002 -17.678 1.00 86.56 100 PRO A N 1
ATOM 826 C CA . PRO A 1 100 ? 19.106 -2.447 -16.398 1.00 86.56 100 PRO A CA 1
ATOM 827 C C . PRO A 1 100 ? 18.934 -0.916 -16.408 1.00 86.56 100 PRO A C 1
ATOM 829 O O . PRO A 1 100 ? 18.847 -0.279 -15.355 1.00 86.56 100 PRO A O 1
ATOM 832 N N . TYR A 1 101 ? 18.858 -0.305 -17.587 1.00 87.94 101 TYR A N 1
ATOM 833 C CA . TYR A 1 101 ? 18.674 1.125 -17.784 1.00 87.94 101 TYR A CA 1
ATOM 834 C C . TYR A 1 101 ? 17.630 1.387 -18.867 1.00 87.94 101 TYR A C 1
ATOM 836 O O . TYR A 1 101 ? 17.410 0.571 -19.764 1.00 87.94 101 TYR A O 1
ATOM 844 N N . VAL A 1 102 ? 17.002 2.559 -18.810 1.00 87.62 102 VAL A N 1
ATOM 845 C CA . VAL A 1 102 ? 16.130 3.037 -19.881 1.00 87.62 102 VAL A CA 1
ATOM 846 C C . VAL A 1 102 ? 16.563 4.420 -20.328 1.00 87.62 102 VAL A C 1
ATOM 848 O O . VAL A 1 102 ? 16.868 5.282 -19.509 1.00 87.62 102 VAL A O 1
ATOM 851 N N . TYR A 1 103 ? 16.572 4.634 -21.641 1.00 87.31 103 TYR A N 1
ATOM 852 C CA . TYR A 1 103 ? 16.837 5.945 -22.216 1.00 87.31 103 TYR A CA 1
ATOM 853 C C . TYR A 1 103 ? 15.746 6.939 -21.838 1.00 87.31 103 TYR A C 1
ATOM 855 O O . TYR A 1 103 ? 14.551 6.650 -21.984 1.00 87.31 103 TYR A O 1
ATOM 863 N N . PHE A 1 104 ? 16.183 8.105 -21.385 1.00 82.94 104 PHE A N 1
ATOM 864 C CA . PHE A 1 104 ? 15.334 9.237 -21.067 1.00 82.94 104 PHE A CA 1
ATOM 865 C C . PHE A 1 104 ? 15.435 10.273 -22.199 1.00 82.94 104 PHE A C 1
ATOM 867 O O . PHE A 1 104 ? 16.486 10.375 -22.828 1.00 82.94 104 PHE A O 1
ATOM 874 N N . PRO A 1 105 ? 14.359 11.006 -22.529 1.00 81.50 105 PRO A N 1
ATOM 875 C CA . PRO A 1 105 ? 14.390 11.966 -23.634 1.00 81.50 105 PRO A CA 1
ATOM 876 C C . PRO A 1 105 ? 15.175 13.251 -23.323 1.00 81.50 105 PRO A C 1
ATOM 878 O O . PRO A 1 105 ? 15.547 13.957 -24.252 1.00 81.50 105 PRO A O 1
ATOM 881 N N . TYR A 1 106 ? 15.436 13.546 -22.046 1.00 82.88 106 TYR A N 1
ATOM 882 C CA . TYR A 1 106 ? 16.119 14.763 -21.596 1.00 82.88 106 TYR A CA 1
ATOM 883 C C . TYR A 1 106 ? 17.247 14.428 -20.616 1.00 82.88 106 TYR A C 1
ATOM 885 O O . TYR A 1 106 ? 17.214 13.393 -19.954 1.00 82.88 106 TYR A O 1
ATOM 893 N N . GLU A 1 107 ? 18.237 15.305 -20.493 1.00 82.81 107 GLU A N 1
ATOM 894 C CA . GLU A 1 107 ? 19.245 15.194 -19.439 1.00 82.81 107 GLU A CA 1
ATOM 895 C C . GLU A 1 107 ? 18.683 15.711 -18.108 1.00 82.81 107 GLU A C 1
ATOM 897 O O . GLU A 1 107 ? 17.938 16.690 -18.047 1.00 82.81 107 GLU A O 1
ATOM 902 N N . SER A 1 108 ? 19.014 15.021 -17.024 1.00 80.75 108 SER A N 1
ATOM 903 C CA . SER A 1 108 ? 18.609 15.330 -15.655 1.00 80.75 108 SER A CA 1
ATOM 904 C C . SER A 1 108 ? 19.747 14.948 -14.702 1.00 80.75 108 SER A C 1
ATOM 906 O O . SER A 1 108 ? 20.512 14.038 -15.023 1.00 80.75 108 SER A O 1
ATOM 908 N N . PRO A 1 109 ? 19.840 15.535 -13.493 1.00 82.12 109 PRO A N 1
ATOM 909 C CA . PRO A 1 109 ? 20.798 15.085 -12.476 1.00 82.12 109 PRO A CA 1
ATOM 910 C C . PRO A 1 109 ? 20.698 13.588 -12.130 1.00 82.12 109 PRO A C 1
ATOM 912 O O . PRO A 1 109 ? 21.630 13.017 -11.576 1.00 82.12 109 PRO A O 1
ATOM 915 N N . LEU A 1 110 ? 19.566 12.949 -12.449 1.00 77.12 110 LEU A N 1
ATOM 916 C CA . LEU A 1 110 ? 19.314 11.522 -12.223 1.00 77.12 110 LEU A CA 1
ATOM 917 C C . LEU A 1 110 ? 19.673 10.627 -13.425 1.00 77.12 110 LEU A C 1
ATOM 919 O O . LEU A 1 110 ? 19.522 9.407 -13.334 1.00 77.12 110 LEU A O 1
ATOM 923 N N . THR A 1 111 ? 20.103 11.199 -14.552 1.00 84.19 111 THR A N 1
ATOM 924 C CA . THR A 1 111 ? 20.463 10.454 -15.768 1.00 84.19 111 THR A CA 1
ATOM 925 C C . THR A 1 111 ? 21.971 10.434 -15.973 1.00 84.19 111 THR A C 1
ATOM 927 O O . THR A 1 111 ? 22.621 11.469 -15.867 1.00 84.19 111 THR A O 1
ATOM 930 N N . ALA A 1 112 ? 22.514 9.275 -16.337 1.00 83.50 112 ALA A N 1
ATOM 931 C CA . ALA A 1 112 ? 23.898 9.124 -16.774 1.00 83.50 112 ALA A CA 1
ATOM 932 C C . ALA A 1 112 ? 23.956 8.966 -18.300 1.00 83.50 112 ALA A C 1
ATOM 934 O O . ALA A 1 112 ? 23.045 8.394 -18.902 1.00 83.50 112 ALA A O 1
ATOM 935 N N . ALA A 1 113 ? 25.024 9.443 -18.938 1.00 82.31 113 ALA A N 1
ATOM 936 C CA . ALA A 1 113 ? 25.215 9.265 -20.373 1.00 82.31 113 ALA A CA 1
ATOM 937 C C . ALA A 1 113 ? 25.655 7.824 -20.681 1.00 82.31 113 ALA A C 1
ATOM 939 O O . ALA A 1 113 ? 26.741 7.397 -20.293 1.00 82.31 113 ALA A O 1
ATOM 940 N N . VAL A 1 114 ? 24.826 7.078 -21.412 1.00 81.88 114 VAL A N 1
ATOM 941 C CA . VAL A 1 114 ? 25.143 5.731 -21.909 1.00 81.88 114 VAL A CA 1
ATOM 942 C C . VAL A 1 114 ? 25.071 5.767 -23.430 1.00 81.88 114 VAL A C 1
ATOM 944 O O . VAL A 1 114 ? 23.999 5.950 -24.007 1.00 81.88 114 VAL A O 1
ATOM 947 N N . GLY A 1 115 ? 26.223 5.639 -24.097 1.00 79.88 115 GLY A N 1
ATOM 948 C CA . GLY A 1 115 ? 26.303 5.734 -25.560 1.00 79.88 115 GLY A CA 1
ATOM 949 C C . GLY A 1 115 ? 25.868 7.100 -26.110 1.00 79.88 115 GLY A C 1
ATOM 950 O O . GLY A 1 115 ? 25.207 7.160 -27.143 1.00 79.88 115 GLY A O 1
ATOM 951 N N . GLY A 1 116 ? 26.170 8.187 -25.388 1.00 81.19 116 GLY A N 1
ATOM 952 C 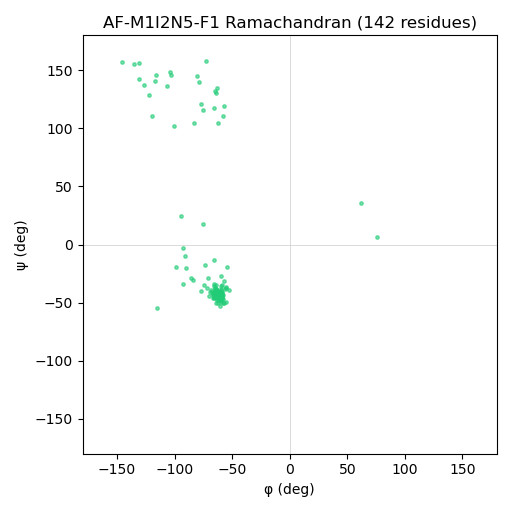CA . GLY A 1 116 ? 25.825 9.560 -25.784 1.00 81.19 116 GLY A CA 1
ATOM 953 C C . GLY A 1 116 ? 24.352 9.941 -25.599 1.00 81.19 116 GLY A C 1
ATOM 954 O O . GLY A 1 116 ? 23.951 11.022 -26.015 1.00 81.19 116 GLY A O 1
ATOM 955 N N . LYS A 1 117 ? 23.536 9.073 -24.986 1.00 84.62 117 LYS A N 1
ATOM 956 C CA . LYS A 1 117 ? 22.135 9.356 -24.650 1.00 84.62 117 LYS A CA 1
ATOM 957 C C . LYS A 1 117 ? 21.934 9.325 -23.134 1.00 84.62 117 LYS A C 1
ATOM 959 O O . LYS A 1 117 ? 22.488 8.431 -22.486 1.00 84.62 117 LYS A O 1
ATOM 964 N N . PRO A 1 118 ? 21.123 10.229 -22.561 1.00 86.62 118 PRO A N 1
ATOM 965 C CA . PRO A 1 118 ? 20.776 10.156 -21.150 1.00 86.62 118 PRO A CA 1
ATOM 966 C C . PRO A 1 118 ? 19.987 8.877 -20.857 1.00 86.62 118 PRO A C 1
ATOM 968 O O . PRO A 1 118 ? 19.012 8.544 -21.536 1.00 86.62 118 PRO A O 1
ATOM 971 N N . ALA A 1 119 ? 20.415 8.144 -19.835 1.00 87.62 119 ALA A N 1
ATOM 972 C CA . ALA A 1 119 ? 19.799 6.910 -19.378 1.00 87.62 119 ALA A CA 1
ATOM 973 C C . ALA A 1 119 ? 19.595 6.941 -17.861 1.00 87.62 119 ALA A C 1
ATOM 975 O O . ALA A 1 119 ? 20.425 7.454 -17.112 1.00 87.62 119 ALA A O 1
ATOM 976 N N . ILE A 1 120 ? 18.480 6.375 -17.406 1.00 89.50 120 ILE A N 1
ATOM 977 C CA . ILE A 1 120 ? 18.124 6.247 -15.993 1.00 89.50 120 ILE A CA 1
ATOM 978 C C . ILE A 1 120 ? 18.049 4.772 -15.604 1.00 89.50 120 ILE A C 1
ATOM 980 O O . ILE A 1 120 ? 17.638 3.925 -16.400 1.00 89.50 120 ILE A O 1
ATOM 984 N N . SER A 1 121 ? 18.434 4.457 -14.369 1.00 89.12 121 SER A N 1
ATOM 985 C CA . SER A 1 121 ? 18.318 3.099 -13.839 1.00 89.12 121 SER A CA 1
ATOM 98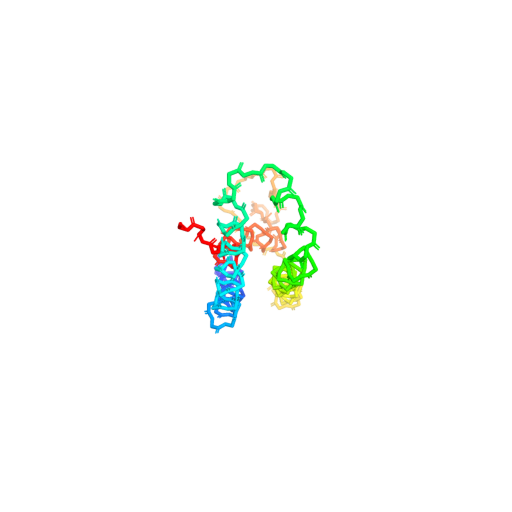6 C C . SER A 1 121 ? 16.855 2.659 -13.763 1.00 89.12 121 SER A C 1
ATOM 988 O O . SER A 1 121 ? 15.992 3.387 -13.264 1.00 89.12 121 SER A O 1
ATOM 990 N N . THR A 1 122 ? 16.585 1.435 -14.213 1.00 90.19 122 THR A N 1
ATOM 991 C CA . THR A 1 122 ? 15.260 0.792 -14.129 1.00 90.19 122 THR A CA 1
ATOM 992 C C . THR A 1 122 ? 14.744 0.711 -12.688 1.00 90.19 122 THR A C 1
ATOM 994 O O . THR A 1 122 ? 13.543 0.858 -12.460 1.00 90.19 122 THR A O 1
ATOM 997 N N . LEU A 1 123 ? 15.646 0.588 -11.707 1.00 90.31 123 LEU A N 1
ATOM 998 C CA . LEU A 1 123 ? 15.322 0.631 -10.279 1.00 90.31 123 LEU A CA 1
ATOM 999 C C . LEU A 1 123 ? 14.723 1.971 -9.857 1.00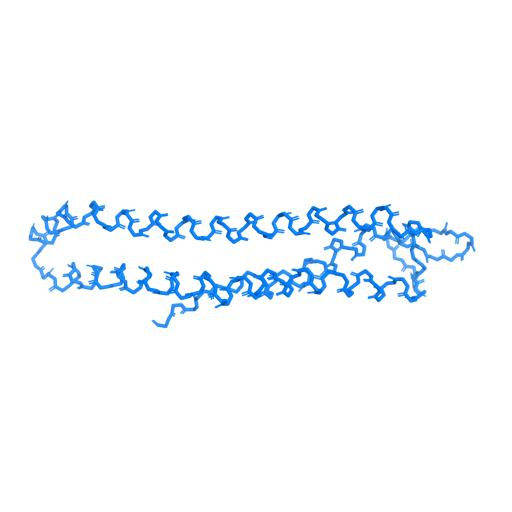 90.31 123 LEU A C 1
ATOM 1001 O O . LEU A 1 123 ? 13.727 1.998 -9.141 1.00 90.31 123 LEU A O 1
ATOM 1005 N N . ILE A 1 124 ? 15.304 3.084 -10.312 1.00 89.50 124 ILE A N 1
ATOM 1006 C CA . ILE A 1 124 ? 14.810 4.423 -9.964 1.00 89.50 124 ILE A CA 1
ATOM 1007 C C . ILE A 1 124 ? 13.410 4.615 -10.551 1.00 89.50 124 ILE A C 1
ATOM 1009 O O . ILE A 1 124 ? 12.501 5.061 -9.852 1.00 89.50 124 ILE A O 1
ATOM 1013 N N . VAL A 1 125 ? 13.211 4.204 -11.808 1.00 90.62 125 VAL A N 1
ATOM 1014 C CA . VAL A 1 125 ? 11.895 4.245 -12.464 1.00 90.62 125 VAL A CA 1
ATOM 1015 C C . VAL A 1 125 ? 10.874 3.397 -11.697 1.00 90.62 125 VAL A C 1
ATOM 1017 O O . VAL A 1 125 ? 9.735 3.826 -11.497 1.00 90.62 125 VAL A O 1
ATOM 1020 N N . TYR A 1 126 ? 11.273 2.218 -11.214 1.00 93.50 126 TYR A N 1
ATOM 1021 C CA . TYR A 1 126 ? 10.410 1.360 -10.405 1.00 93.50 126 TYR A CA 1
ATOM 1022 C C . TYR A 1 126 ? 10.033 2.006 -9.069 1.00 93.50 126 TYR A C 1
ATOM 1024 O O . TYR A 1 126 ? 8.848 2.109 -8.768 1.00 93.50 126 TYR A O 1
ATOM 1032 N N . ILE A 1 127 ? 11.006 2.508 -8.304 1.00 92.56 127 ILE A N 1
ATOM 1033 C CA . ILE A 1 127 ? 10.757 3.149 -7.003 1.00 92.56 127 ILE A CA 1
ATOM 1034 C C . ILE A 1 127 ? 9.779 4.316 -7.160 1.00 92.56 127 ILE A C 1
ATOM 1036 O O . ILE A 1 127 ? 8.770 4.380 -6.457 1.00 92.56 127 ILE A O 1
ATOM 1040 N N . VAL A 1 128 ? 10.043 5.213 -8.115 1.00 92.00 128 VAL A N 1
ATOM 1041 C CA . VAL A 1 128 ? 9.193 6.387 -8.352 1.00 92.00 128 VAL A CA 1
ATOM 1042 C C . VAL A 1 128 ? 7.793 5.963 -8.792 1.00 92.00 128 VAL A C 1
ATOM 1044 O O . VAL A 1 128 ? 6.808 6.438 -8.230 1.00 92.00 128 VAL A O 1
ATOM 1047 N N . SER A 1 129 ? 7.677 5.040 -9.750 1.00 92.94 129 SER A N 1
ATOM 1048 C CA . SER A 1 129 ? 6.364 4.577 -10.219 1.00 92.94 129 SER A CA 1
ATOM 1049 C C . SER A 1 129 ? 5.565 3.868 -9.122 1.00 92.94 129 SER A C 1
ATOM 1051 O O . SER A 1 129 ? 4.370 4.123 -8.974 1.00 92.94 129 SER A O 1
ATOM 1053 N N . PHE A 1 130 ? 6.204 3.032 -8.305 1.00 93.12 130 PHE A N 1
ATOM 1054 C CA . PHE A 1 130 ? 5.541 2.349 -7.198 1.00 93.12 130 PHE A CA 1
ATOM 1055 C C . PHE A 1 130 ? 5.034 3.344 -6.143 1.00 93.12 130 PHE A C 1
ATOM 1057 O O . PHE A 1 130 ? 3.899 3.226 -5.674 1.00 93.12 130 PHE A O 1
ATOM 1064 N N . LEU A 1 131 ? 5.832 4.366 -5.815 1.00 91.69 131 LEU A N 1
ATOM 1065 C CA . LEU A 1 131 ? 5.427 5.446 -4.908 1.00 91.69 131 LEU A CA 1
ATOM 1066 C C . LEU A 1 131 ? 4.234 6.242 -5.449 1.00 91.69 131 LEU A C 1
ATOM 1068 O O . LEU A 1 131 ? 3.300 6.516 -4.697 1.00 91.69 131 LEU A O 1
ATOM 1072 N N . VAL A 1 132 ? 4.214 6.550 -6.749 1.00 92.19 132 VAL A N 1
ATOM 1073 C CA . VAL A 1 132 ? 3.090 7.256 -7.394 1.00 92.19 132 VAL A CA 1
ATOM 1074 C C . VAL A 1 132 ? 1.777 6.476 -7.260 1.00 92.19 132 VAL A C 1
ATOM 1076 O O . VAL A 1 132 ? 0.726 7.081 -7.050 1.00 92.19 132 VAL A O 1
ATOM 1079 N N . PHE A 1 133 ? 1.818 5.142 -7.315 1.00 91.25 133 PHE A N 1
ATOM 1080 C CA . PHE A 1 133 ? 0.623 4.299 -7.181 1.00 91.25 133 PHE A CA 1
ATOM 1081 C C . PHE A 1 133 ? 0.304 3.858 -5.745 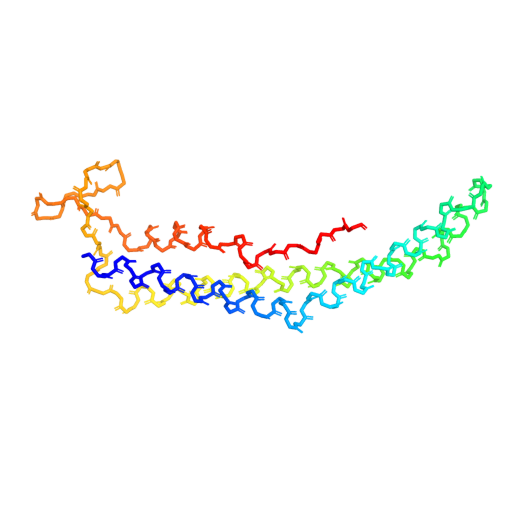1.00 91.25 133 PHE A C 1
ATOM 1083 O O . PHE A 1 133 ? -0.799 3.379 -5.487 1.00 91.25 133 PHE A O 1
ATOM 1090 N N . THR A 1 134 ? 1.198 4.089 -4.784 1.00 87.12 134 THR A N 1
ATOM 1091 C CA . THR A 1 134 ? 1.007 3.746 -3.361 1.00 87.12 134 THR A CA 1
ATOM 1092 C C . THR A 1 134 ? -0.300 4.293 -2.748 1.00 87.12 134 THR A C 1
ATOM 1094 O O . THR A 1 134 ? -0.947 3.562 -1.986 1.00 87.12 134 THR A O 1
ATOM 1097 N N . PRO A 1 135 ? -0.768 5.523 -3.068 1.00 84.62 135 PRO A N 1
ATOM 1098 C CA . PRO A 1 135 ? -2.053 6.027 -2.575 1.00 84.62 135 PRO A CA 1
ATOM 1099 C C . PRO A 1 135 ? -3.265 5.173 -2.978 1.00 84.62 135 PRO A C 1
ATOM 1101 O O . PRO A 1 135 ? -4.261 5.156 -2.250 1.00 84.62 135 PRO A O 1
ATOM 1104 N N . LEU A 1 136 ? -3.193 4.448 -4.102 1.00 78.56 136 LEU A N 1
ATOM 1105 C CA . LEU A 1 136 ? -4.237 3.513 -4.536 1.00 78.56 136 LEU A CA 1
ATOM 1106 C C . LEU A 1 136 ? -4.408 2.385 -3.507 1.00 78.56 136 LEU A C 1
ATOM 1108 O O . LEU A 1 136 ? -5.524 2.033 -3.125 1.00 78.56 136 LEU A O 1
ATOM 1112 N N . SER A 1 137 ? -3.285 1.869 -3.022 1.00 72.12 137 SER A N 1
ATOM 1113 C CA . SER A 1 137 ? -3.197 0.692 -2.160 1.00 72.12 137 SER A CA 1
ATOM 1114 C C . SER A 1 137 ? -3.406 0.998 -0.680 1.00 72.12 137 SER A C 1
ATOM 1116 O O . SER A 1 137 ? -3.929 0.167 0.062 1.00 72.12 137 SER A O 1
ATOM 1118 N N . LEU A 1 138 ? -3.028 2.202 -0.236 1.00 75.56 138 LEU A N 1
ATOM 1119 C CA . LEU A 1 138 ? -3.149 2.661 1.154 1.00 75.56 138 LEU A CA 1
ATOM 1120 C C . LEU A 1 138 ? -4.432 3.449 1.426 1.00 75.56 138 LEU A C 1
ATOM 1122 O O . LEU A 1 138 ? -4.487 4.259 2.357 1.00 75.56 138 LEU A O 1
ATOM 1126 N N . ARG A 1 139 ? -5.484 3.228 0.631 1.00 72.25 139 ARG A N 1
ATOM 1127 C CA . ARG A 1 139 ? -6.758 3.920 0.824 1.00 72.25 139 ARG A CA 1
ATOM 1128 C C . ARG A 1 139 ? -7.270 3.641 2.238 1.00 72.25 139 ARG A C 1
ATOM 1130 O O . ARG A 1 139 ? -7.628 2.518 2.574 1.00 72.25 139 ARG A O 1
ATOM 1137 N N . ARG A 1 140 ? -7.267 4.664 3.092 1.00 65.88 140 ARG A N 1
ATOM 1138 C CA . ARG A 1 140 ? -7.775 4.541 4.459 1.00 65.88 140 ARG A CA 1
ATOM 1139 C C . ARG A 1 140 ? -9.298 4.639 4.441 1.00 65.88 140 ARG A C 1
ATOM 1141 O O . ARG A 1 140 ? -9.842 5.404 3.636 1.00 65.88 140 ARG A O 1
ATOM 1148 N N . PRO A 1 141 ? -10.003 3.900 5.314 1.00 61.00 141 PRO A N 1
ATOM 1149 C CA . PRO A 1 141 ? -11.423 4.140 5.510 1.00 61.00 141 PRO A CA 1
ATOM 1150 C C . PRO A 1 141 ? -11.602 5.603 5.936 1.00 61.00 141 PRO A C 1
ATOM 1152 O O . PRO A 1 141 ? -11.045 6.030 6.946 1.00 61.00 141 PRO A O 1
ATOM 1155 N N . LYS A 1 142 ? -12.334 6.388 5.136 1.00 56.09 142 LYS A N 1
ATOM 1156 C CA . LYS A 1 142 ? -12.714 7.747 5.523 1.00 56.09 142 LYS A CA 1
ATOM 1157 C C . LYS A 1 142 ? -13.650 7.616 6.724 1.00 56.09 142 LYS A C 1
ATOM 1159 O O . LYS A 1 142 ? -14.693 6.974 6.610 1.00 56.09 142 LYS A O 1
ATOM 1164 N N . LEU A 1 143 ? -13.239 8.161 7.866 1.00 50.22 143 LEU A N 1
ATOM 1165 C CA . LEU A 1 143 ? -14.126 8.393 9.000 1.00 50.22 143 LEU A CA 1
ATOM 1166 C C . LEU A 1 143 ? -15.183 9.389 8.510 1.00 50.22 143 LEU A C 1
ATOM 1168 O O . LEU A 1 143 ? -14.856 10.547 8.269 1.00 50.22 143 LEU A O 1
ATOM 1172 N N . ILE A 1 144 ? -16.393 8.894 8.245 1.00 39.12 144 ILE A N 1
ATOM 1173 C CA . ILE A 1 144 ? -17.581 9.725 8.017 1.00 39.12 144 ILE A CA 1
ATOM 1174 C C . ILE A 1 144 ? -18.116 10.157 9.386 1.00 39.12 144 ILE A C 1
ATOM 1176 O O . ILE A 1 144 ? -18.185 9.301 10.314 1.00 39.12 144 ILE A O 1
#

Secondary structure (DSSP, 8-state):
-HHHHHHHHHHHHHHHHHHHHIIIIIHHHHHHHHHHHHHHHHHHHT---HHHHHHHHHHHHHHHHHHHHHHHHHHHHHHHHHHHHHHHHHHHHHHH-SSSEEE-SS--TT-EEETTEEEEEHHHHHHHHHHHHHHHHT-PPP--